Protein AF-A0A0F9TRY2-F1 (afdb_monomer_lite)

Foldseek 3Di:
DVLVVLVVQLLVLVCVVPPDDDLVNSLCCLQPPDPVSLVSSLVCCCVVVVDDDPRSVVSSVVNSVSSNPDDPVNSVVSSVPPDDPPDD

pLDDT: mean 77.37, std 13.36, range [41.94, 93.94]

Organism: NCBI:txid412755

Sequence (88 aa):
MEWIMIITAIIEAIQECQENRDRDDIEAGLNKPGPRERWAIRRILIQEKGLRGKKLWRKVDEGMNELRALDSEDIQRVMASVPMPEGQ

Structure (mmCIF, N/CA/C/O backbone):
data_AF-A0A0F9TRY2-F1
#
_entry.id   AF-A0A0F9TRY2-F1
#
loop_
_atom_site.group_PDB
_atom_site.id
_atom_site.type_symbol
_atom_site.label_atom_id
_atom_site.label_alt_id
_atom_site.label_comp_id
_atom_site.label_asym_id
_atom_site.label_entity_id
_atom_site.label_seq_id
_atom_site.pdbx_PDB_ins_code
_atom_site.Cartn_x
_atom_site.Cartn_y
_atom_site.Cartn_z
_atom_site.occupancy
_atom_site.B_iso_or_equiv
_atom_site.auth_seq_id
_atom_site.auth_comp_id
_atom_site.auth_asym_id
_atom_site.auth_atom_id
_atom_site.pdbx_PDB_model_num
ATOM 1 N N . MET A 1 1 ? -14.822 -9.344 -1.911 1.00 45.97 1 MET A N 1
ATOM 2 C CA . MET A 1 1 ? -14.847 -8.060 -2.648 1.00 45.97 1 MET A CA 1
ATOM 3 C C . MET A 1 1 ? -14.320 -6.866 -1.841 1.00 45.97 1 MET A C 1
ATOM 5 O O . MET A 1 1 ? -13.988 -5.879 -2.472 1.00 45.97 1 MET A O 1
ATOM 9 N N . GLU A 1 2 ? -14.162 -6.927 -0.507 1.00 52.34 2 GLU A N 1
ATOM 10 C CA . GLU A 1 2 ? -13.600 -5.789 0.263 1.00 52.34 2 GLU A CA 1
ATOM 11 C C . GLU A 1 2 ? -12.068 -5.635 0.190 1.00 52.34 2 GLU A C 1
ATOM 13 O O . GLU A 1 2 ? -11.582 -4.511 0.257 1.00 52.34 2 GLU A O 1
ATOM 18 N N . TRP A 1 3 ? -11.316 -6.727 -0.001 1.00 49.31 3 TRP A N 1
ATOM 19 C CA . TRP A 1 3 ? -9.843 -6.704 -0.082 1.00 49.31 3 TRP A CA 1
ATOM 20 C C . TRP A 1 3 ? -9.310 -5.815 -1.220 1.00 49.31 3 TRP A C 1
ATOM 22 O O . TRP A 1 3 ? -8.398 -5.019 -1.016 1.00 49.31 3 TRP A O 1
ATOM 32 N N . ILE A 1 4 ? -9.961 -5.854 -2.388 1.00 52.72 4 ILE A N 1
ATOM 33 C CA . ILE A 1 4 ? -9.595 -5.039 -3.559 1.00 52.72 4 ILE A CA 1
ATOM 34 C C . ILE A 1 4 ? -9.677 -3.540 -3.239 1.00 52.72 4 ILE A C 1
ATOM 36 O O . ILE A 1 4 ? -8.795 -2.794 -3.638 1.00 52.72 4 ILE A O 1
ATOM 40 N N . MET A 1 5 ? -10.679 -3.092 -2.471 1.00 53.97 5 MET A N 1
ATOM 41 C CA . MET A 1 5 ? -10.826 -1.666 -2.142 1.00 53.97 5 MET A CA 1
ATOM 42 C C . MET A 1 5 ? -9.731 -1.165 -1.196 1.00 53.97 5 MET A C 1
ATOM 44 O O . MET A 1 5 ? -9.303 -0.021 -1.309 1.00 53.97 5 MET A O 1
ATOM 48 N N . ILE A 1 6 ? -9.274 -2.013 -0.269 1.00 59.75 6 ILE A N 1
ATOM 49 C CA . ILE A 1 6 ? -8.166 -1.676 0.630 1.00 59.75 6 ILE A CA 1
ATOM 50 C C . ILE A 1 6 ? -6.871 -1.585 -0.176 1.00 59.75 6 ILE A C 1
ATOM 52 O O . ILE A 1 6 ? -6.136 -0.619 -0.019 1.00 59.75 6 ILE A O 1
ATOM 56 N N . ILE A 1 7 ? -6.626 -2.532 -1.081 1.00 63.16 7 ILE A N 1
ATOM 57 C CA . ILE A 1 7 ? -5.435 -2.547 -1.935 1.00 63.16 7 ILE A CA 1
ATOM 58 C C . ILE A 1 7 ? -5.409 -1.339 -2.873 1.00 63.16 7 ILE A C 1
ATOM 60 O O . ILE A 1 7 ? -4.391 -0.661 -2.924 1.00 63.16 7 ILE A O 1
ATOM 64 N N . THR A 1 8 ? -6.515 -1.012 -3.550 1.00 63.97 8 THR A N 1
ATOM 65 C CA . THR A 1 8 ? -6.597 0.180 -4.410 1.00 63.97 8 THR A CA 1
ATOM 66 C C . THR A 1 8 ? -6.335 1.457 -3.622 1.00 63.97 8 THR A C 1
ATOM 68 O O . THR A 1 8 ? -5.495 2.238 -4.043 1.00 63.97 8 THR A O 1
ATOM 71 N N . ALA A 1 9 ? -6.934 1.626 -2.440 1.00 63.62 9 ALA A N 1
ATOM 72 C CA . ALA A 1 9 ? -6.651 2.785 -1.595 1.00 63.62 9 ALA A CA 1
ATOM 73 C C . ALA A 1 9 ? -5.182 2.815 -1.125 1.00 63.62 9 ALA A C 1
ATOM 75 O O . ALA A 1 9 ? -4.559 3.873 -1.087 1.00 63.62 9 ALA A O 1
ATOM 76 N N . ILE A 1 10 ? -4.591 1.654 -0.800 1.00 66.00 10 ILE A N 1
ATOM 77 C CA . ILE A 1 10 ? -3.163 1.515 -0.455 1.00 66.00 10 ILE A CA 1
ATOM 78 C C . ILE A 1 10 ? -2.275 1.944 -1.615 1.00 66.00 10 ILE A C 1
ATOM 80 O O . ILE A 1 10 ? -1.330 2.699 -1.400 1.00 66.00 10 ILE A O 1
ATOM 84 N N . ILE A 1 11 ? -2.580 1.484 -2.825 1.00 66.94 11 ILE A N 1
ATOM 85 C CA . ILE A 1 11 ? -1.870 1.860 -4.045 1.00 66.94 11 ILE A CA 1
ATOM 86 C C . ILE A 1 11 ? -2.033 3.347 -4.290 1.00 66.94 11 ILE A C 1
ATOM 88 O O . ILE A 1 11 ? -1.033 3.998 -4.540 1.00 66.94 11 ILE A O 1
ATOM 92 N N . GLU A 1 12 ? -3.238 3.890 -4.156 1.00 67.06 12 GLU A N 1
ATOM 93 C CA . GLU A 1 12 ? -3.503 5.316 -4.308 1.00 67.06 12 GLU A CA 1
ATOM 94 C C . GLU A 1 12 ? -2.723 6.143 -3.292 1.00 67.06 12 GLU A C 1
ATOM 96 O O . GLU A 1 12 ? -2.210 7.176 -3.679 1.00 67.06 12 GLU A O 1
ATOM 101 N N . ALA A 1 13 ? -2.507 5.700 -2.047 1.00 65.56 13 ALA A N 1
ATOM 102 C CA . ALA A 1 13 ? -1.642 6.445 -1.122 1.00 65.56 13 ALA A CA 1
ATOM 103 C C . ALA A 1 13 ? -0.144 6.194 -1.324 1.00 65.56 13 ALA A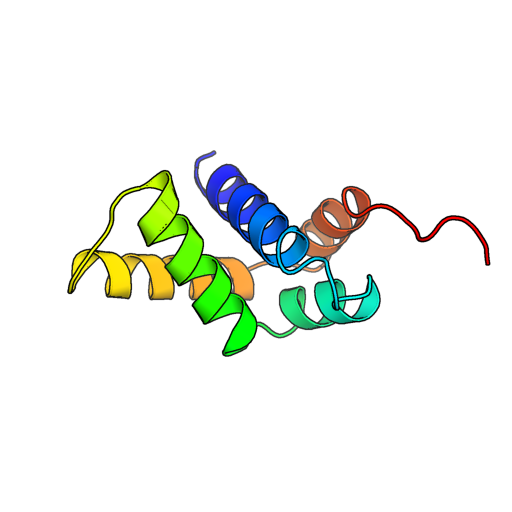 C 1
ATOM 105 O O . ALA A 1 13 ? 0.668 7.066 -1.015 1.00 65.56 13 ALA A O 1
ATOM 106 N N . ILE A 1 14 ? 0.249 5.011 -1.809 1.00 65.94 14 ILE A N 1
ATOM 107 C CA . ILE A 1 14 ? 1.627 4.747 -2.249 1.00 65.94 14 ILE A CA 1
ATOM 108 C C . ILE A 1 14 ? 1.949 5.631 -3.457 1.00 65.94 14 ILE A C 1
ATOM 110 O O . ILE A 1 14 ? 3.044 6.186 -3.522 1.00 65.94 14 ILE A O 1
ATOM 114 N N . GLN A 1 15 ? 0.984 5.781 -4.363 1.00 63.72 15 GLN A N 1
ATOM 115 C CA . GLN A 1 15 ? 0.997 6.712 -5.473 1.00 63.72 15 GLN A CA 1
ATOM 116 C C . GLN A 1 15 ? 1.002 8.134 -4.927 1.00 63.72 15 GLN A C 1
ATOM 118 O O . GLN A 1 15 ? 1.964 8.806 -5.195 1.00 63.72 15 GLN A O 1
ATOM 123 N N . GLU A 1 16 ? 0.069 8.569 -4.076 1.00 60.16 16 GLU A N 1
ATOM 124 C CA . GLU A 1 16 ? -0.031 9.931 -3.509 1.00 60.16 16 GLU A CA 1
ATOM 125 C C . GLU A 1 16 ? 1.190 10.342 -2.658 1.00 60.16 16 GLU A C 1
ATOM 127 O O . GLU A 1 16 ? 1.445 11.529 -2.452 1.00 60.16 16 GLU A O 1
ATOM 132 N N . CYS A 1 17 ? 2.057 9.404 -2.257 1.00 59.31 17 CYS A N 1
ATOM 133 C CA . CYS A 1 17 ? 3.456 9.698 -1.908 1.00 59.31 17 CYS A CA 1
ATOM 134 C C . CYS A 1 17 ? 4.300 10.174 -3.132 1.00 59.31 17 CYS A C 1
ATOM 136 O O . CYS A 1 17 ? 5.521 9.997 -3.156 1.00 59.31 17 CYS A O 1
ATOM 138 N N . GLN A 1 18 ? 3.658 10.821 -4.114 1.00 49.72 18 GLN A N 1
ATOM 139 C CA . GLN A 1 18 ? 3.986 10.873 -5.547 1.00 49.72 18 GLN A CA 1
ATOM 140 C C . GLN A 1 18 ? 5.095 11.829 -5.947 1.00 49.72 18 GLN A C 1
ATOM 142 O O . GLN A 1 18 ? 5.439 11.888 -7.121 1.00 49.72 18 GLN A O 1
ATOM 147 N N . GLU A 1 19 ? 5.689 12.567 -5.018 1.00 54.47 19 GLU A N 1
ATOM 148 C CA . GLU A 1 19 ? 6.813 13.424 -5.397 1.00 54.47 19 GLU A CA 1
ATOM 149 C C . GLU A 1 19 ? 8.132 12.643 -5.534 1.00 54.47 19 GLU A C 1
ATOM 151 O O . GLU A 1 19 ? 9.082 13.203 -6.065 1.00 54.47 19 GLU A O 1
ATOM 156 N N . ASN A 1 20 ? 8.229 11.372 -5.091 1.00 58.56 20 ASN A N 1
ATOM 157 C CA . ASN A 1 20 ? 9.527 10.669 -5.026 1.00 58.56 20 ASN A CA 1
ATOM 158 C C . ASN A 1 20 ? 9.543 9.139 -5.265 1.00 58.56 20 ASN A C 1
ATOM 160 O O . ASN A 1 20 ? 10.597 8.543 -5.049 1.00 58.56 20 ASN A O 1
ATOM 164 N N . ARG A 1 21 ? 8.444 8.466 -5.646 1.00 71.00 21 ARG A N 1
ATOM 165 C CA . ARG A 1 21 ? 8.484 7.011 -5.938 1.00 71.00 21 ARG A CA 1
ATOM 166 C C . ARG A 1 21 ? 8.291 6.747 -7.423 1.00 71.00 21 ARG A C 1
ATOM 168 O O . ARG A 1 21 ? 7.262 7.114 -7.985 1.00 71.00 21 ARG A O 1
ATOM 175 N N . ASP A 1 22 ? 9.275 6.100 -8.032 1.00 77.12 22 ASP A N 1
ATOM 176 C CA . ASP A 1 22 ? 9.159 5.569 -9.383 1.00 77.12 22 ASP A CA 1
ATOM 177 C C . ASP A 1 22 ? 8.401 4.227 -9.394 1.00 77.12 22 ASP A C 1
ATOM 179 O O . ASP A 1 22 ? 8.003 3.678 -8.361 1.00 77.12 22 ASP A O 1
ATOM 183 N N . ARG A 1 23 ? 8.139 3.725 -10.602 1.00 78.06 23 ARG A N 1
ATOM 184 C CA . ARG A 1 23 ? 7.413 2.473 -10.832 1.00 78.06 23 ARG A CA 1
ATOM 185 C C . ARG A 1 23 ? 8.102 1.282 -10.153 1.00 78.06 23 ARG A C 1
ATOM 187 O O . ARG A 1 23 ? 7.410 0.447 -9.571 1.00 78.06 23 ARG A O 1
ATOM 194 N N . ASP A 1 24 ? 9.430 1.241 -10.183 1.00 82.06 24 ASP A N 1
ATOM 195 C CA . ASP A 1 24 ? 10.234 0.155 -9.618 1.00 82.06 24 ASP A CA 1
ATOM 196 C C . ASP A 1 24 ? 10.147 0.157 -8.086 1.00 82.06 24 ASP A C 1
ATOM 198 O O . ASP A 1 24 ? 10.006 -0.892 -7.457 1.00 82.06 24 ASP A O 1
ATOM 202 N N . ASP A 1 25 ? 10.133 1.340 -7.473 1.00 80.88 25 ASP A N 1
ATOM 203 C CA . ASP A 1 25 ? 9.934 1.528 -6.039 1.00 80.88 25 ASP A CA 1
ATOM 204 C C . ASP A 1 25 ? 8.552 1.047 -5.579 1.00 80.88 25 ASP A C 1
ATOM 206 O O . ASP A 1 25 ? 8.416 0.515 -4.469 1.00 80.88 25 ASP A O 1
ATOM 210 N N . ILE A 1 26 ? 7.516 1.250 -6.399 1.00 80.06 26 ILE A N 1
ATOM 211 C CA . ILE A 1 26 ? 6.160 0.753 -6.132 1.00 80.06 26 ILE A CA 1
ATOM 212 C C . ILE A 1 26 ? 6.146 -0.772 -6.234 1.00 80.06 26 ILE A C 1
ATOM 214 O O . ILE A 1 26 ? 5.693 -1.439 -5.302 1.00 80.06 26 ILE A O 1
ATOM 218 N N . GLU A 1 27 ? 6.698 -1.332 -7.310 1.00 84.31 27 GLU A N 1
ATOM 219 C CA . GLU A 1 27 ? 6.782 -2.780 -7.506 1.00 84.31 27 GLU A CA 1
ATOM 220 C C . GLU A 1 27 ? 7.572 -3.463 -6.383 1.00 84.31 27 GLU A C 1
ATOM 222 O O . GLU A 1 27 ? 7.145 -4.492 -5.852 1.00 84.31 27 GLU A O 1
ATOM 227 N N . ALA A 1 28 ? 8.686 -2.870 -5.950 1.00 85.19 28 ALA A N 1
ATOM 228 C CA . ALA A 1 28 ? 9.472 -3.353 -4.822 1.00 85.19 28 ALA A CA 1
ATOM 229 C C . ALA A 1 28 ? 8.674 -3.324 -3.509 1.00 85.19 28 ALA A C 1
ATOM 231 O O . ALA A 1 28 ? 8.760 -4.266 -2.718 1.00 85.19 28 ALA A O 1
ATOM 232 N N . GLY A 1 29 ? 7.872 -2.277 -3.289 1.00 84.06 29 GLY A N 1
ATOM 233 C CA . GLY A 1 29 ? 6.995 -2.152 -2.124 1.00 84.06 29 GLY A CA 1
ATOM 234 C C . GLY A 1 29 ? 5.872 -3.190 -2.095 1.00 84.06 29 GLY A C 1
ATOM 235 O O . GLY A 1 29 ? 5.545 -3.705 -1.027 1.00 84.06 29 GLY A O 1
ATOM 236 N N . LEU A 1 30 ? 5.322 -3.543 -3.259 1.00 83.75 30 LEU A N 1
ATOM 237 C CA . LEU A 1 30 ? 4.311 -4.595 -3.395 1.00 83.75 30 LEU A CA 1
ATOM 238 C C . LEU A 1 30 ? 4.916 -5.992 -3.206 1.00 83.75 30 LEU A C 1
ATOM 240 O O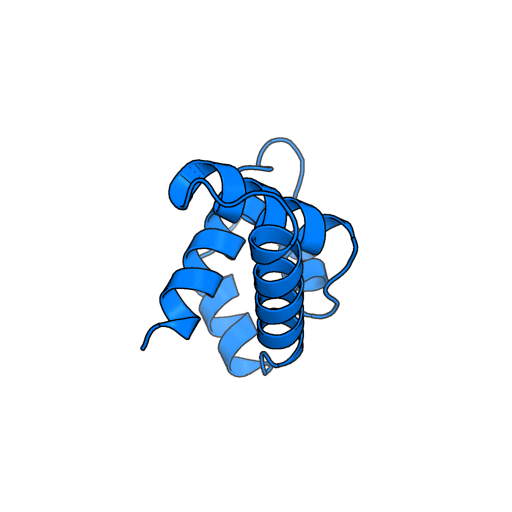 . LEU A 1 30 ? 4.361 -6.808 -2.478 1.00 83.75 30 LEU A O 1
ATOM 244 N N . ASN A 1 31 ? 6.087 -6.251 -3.794 1.00 85.38 31 ASN A N 1
ATOM 245 C CA . ASN A 1 31 ? 6.781 -7.535 -3.666 1.00 85.38 31 ASN A CA 1
ATOM 246 C C . ASN A 1 31 ? 7.356 -7.767 -2.260 1.00 85.38 31 ASN A C 1
ATOM 248 O O . ASN A 1 31 ? 7.446 -8.905 -1.795 1.00 85.38 31 ASN A O 1
ATOM 252 N N . LYS A 1 32 ? 7.805 -6.705 -1.579 1.00 87.44 32 LYS A N 1
ATOM 253 C CA . LYS A 1 32 ? 8.398 -6.774 -0.234 1.00 87.44 32 LYS A CA 1
ATOM 254 C C . LYS A 1 32 ? 7.883 -5.635 0.655 1.00 87.44 32 LYS A C 1
ATOM 256 O O . LYS A 1 32 ? 8.612 -4.675 0.911 1.00 87.44 32 LYS A O 1
ATOM 261 N N . PRO A 1 33 ? 6.664 -5.774 1.206 1.00 86.62 33 PRO A N 1
ATOM 262 C CA . PRO A 1 33 ? 6.033 -4.739 2.018 1.00 86.62 33 PRO A CA 1
ATOM 263 C C . PRO A 1 33 ? 6.819 -4.404 3.283 1.00 86.62 33 PRO A C 1
ATOM 265 O O . PRO A 1 33 ? 7.078 -5.275 4.127 1.00 86.62 33 PRO A O 1
ATOM 268 N N . GLY A 1 34 ? 7.139 -3.123 3.460 1.00 87.69 34 GLY A N 1
ATOM 269 C CA . GLY A 1 34 ? 7.988 -2.635 4.535 1.00 87.69 34 GLY A CA 1
ATOM 270 C C . GLY A 1 34 ? 7.352 -1.547 5.408 1.00 87.69 34 GLY A C 1
ATOM 271 O O . GLY A 1 34 ? 6.133 -1.355 5.446 1.00 87.69 34 GLY A O 1
ATOM 272 N N . PRO A 1 35 ? 8.188 -0.816 6.170 1.00 87.62 35 PRO A N 1
ATOM 273 C CA . PRO A 1 35 ? 7.741 0.293 7.010 1.00 87.62 35 PRO A CA 1
ATOM 274 C C . PRO A 1 35 ? 7.054 1.426 6.234 1.00 87.62 35 PRO A C 1
ATOM 276 O O . PRO A 1 35 ? 6.172 2.079 6.792 1.00 87.62 35 PRO A O 1
ATOM 279 N N . ARG A 1 36 ? 7.437 1.652 4.968 1.00 83.62 36 ARG A N 1
ATOM 280 C CA . ARG A 1 36 ? 6.839 2.682 4.102 1.00 83.62 36 ARG A CA 1
ATOM 281 C C . ARG A 1 36 ? 5.380 2.350 3.792 1.00 83.62 36 ARG A C 1
ATOM 283 O O . ARG A 1 36 ? 4.500 3.170 4.032 1.00 83.62 36 ARG A O 1
ATOM 290 N N . GLU A 1 37 ? 5.117 1.121 3.371 1.00 85.44 37 GLU A N 1
ATOM 291 C CA . GLU A 1 37 ? 3.782 0.605 3.059 1.00 85.44 37 GLU A CA 1
ATOM 292 C C . GLU A 1 37 ? 2.906 0.596 4.316 1.00 85.44 37 GLU A C 1
ATOM 294 O O . GLU A 1 37 ? 1.759 1.042 4.292 1.00 85.44 37 GLU A O 1
ATOM 299 N N . ARG A 1 38 ? 3.479 0.211 5.465 1.00 88.56 38 ARG A N 1
ATOM 300 C CA . ARG A 1 38 ? 2.783 0.278 6.758 1.00 88.56 38 ARG A CA 1
ATOM 301 C C . ARG A 1 38 ? 2.335 1.695 7.102 1.00 88.56 38 ARG A C 1
ATOM 303 O O . ARG A 1 38 ? 1.249 1.885 7.655 1.00 88.56 38 ARG A O 1
ATOM 310 N N . TRP A 1 39 ? 3.178 2.686 6.822 1.00 87.62 39 TRP A N 1
ATOM 311 C CA . TRP A 1 39 ? 2.850 4.086 7.062 1.00 87.62 39 TRP A CA 1
ATOM 312 C C . TRP A 1 39 ? 1.769 4.584 6.098 1.00 87.62 39 TRP A C 1
ATOM 314 O O . TRP A 1 39 ? 0.825 5.227 6.558 1.00 87.62 39 TRP A O 1
ATOM 324 N N . ALA A 1 40 ? 1.842 4.214 4.816 1.00 83.12 40 ALA A N 1
ATOM 325 C CA . ALA A 1 40 ? 0.815 4.523 3.819 1.00 83.12 40 ALA A CA 1
ATOM 326 C C . ALA A 1 40 ? -0.560 3.958 4.225 1.00 83.12 40 ALA A C 1
ATOM 328 O O . ALA A 1 40 ? -1.523 4.715 4.358 1.00 83.12 40 ALA A O 1
ATOM 329 N N . ILE A 1 41 ? -0.624 2.666 4.576 1.00 85.62 41 ILE A N 1
ATOM 330 C CA . ILE A 1 41 ? -1.835 2.009 5.100 1.00 85.62 41 ILE A CA 1
ATOM 331 C C . ILE A 1 41 ? -2.380 2.767 6.313 1.00 85.62 41 ILE A C 1
ATOM 333 O O . ILE A 1 41 ? -3.569 3.078 6.401 1.00 85.62 41 ILE A O 1
ATOM 337 N N . ARG A 1 42 ? -1.508 3.096 7.273 1.00 88.31 42 ARG A N 1
ATOM 338 C CA . ARG A 1 42 ? -1.906 3.832 8.478 1.00 88.31 42 ARG A CA 1
ATOM 339 C C . ARG A 1 42 ? -2.499 5.197 8.137 1.00 88.31 42 ARG A C 1
ATOM 341 O O . ARG A 1 42 ? -3.474 5.591 8.775 1.00 88.31 42 ARG A O 1
ATOM 348 N N . ARG A 1 43 ? -1.912 5.913 7.178 1.00 86.00 43 ARG A N 1
ATOM 349 C CA . ARG A 1 43 ? -2.351 7.247 6.762 1.00 86.00 43 ARG A CA 1
ATOM 350 C C . ARG A 1 43 ? -3.765 7.206 6.183 1.00 86.00 43 ARG A C 1
ATOM 352 O O . ARG A 1 43 ? -4.620 7.924 6.695 1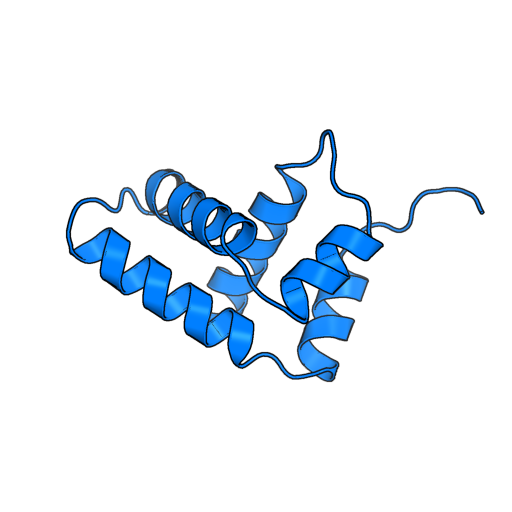.00 86.00 43 ARG A O 1
ATOM 359 N N . ILE A 1 44 ? -4.036 6.297 5.246 1.00 82.88 44 ILE A N 1
ATOM 360 C CA . ILE A 1 44 ? -5.368 6.104 4.642 1.00 82.88 44 ILE A CA 1
ATOM 361 C C . ILE A 1 44 ? -6.403 5.765 5.703 1.00 82.88 44 ILE A C 1
ATOM 363 O O . ILE A 1 44 ? -7.463 6.379 5.784 1.00 82.88 44 ILE A O 1
ATOM 367 N N . LEU A 1 45 ? -6.095 4.798 6.571 1.00 85.69 45 LEU A N 1
ATOM 368 C CA . LEU A 1 45 ? -7.026 4.370 7.612 1.00 85.69 45 LEU A CA 1
ATOM 369 C C . LEU A 1 45 ? -7.377 5.517 8.574 1.00 85.69 45 LEU A C 1
ATOM 371 O O . LEU A 1 45 ? -8.483 5.547 9.117 1.00 85.69 45 LEU A O 1
ATOM 375 N N . ILE A 1 46 ? -6.465 6.470 8.777 1.00 88.38 46 ILE A N 1
ATOM 376 C CA . ILE A 1 46 ? -6.747 7.705 9.514 1.00 88.38 46 ILE A CA 1
ATOM 377 C C . ILE A 1 46 ? -7.584 8.672 8.667 1.00 88.38 46 ILE A C 1
ATOM 379 O O . ILE A 1 46 ? -8.567 9.198 9.184 1.00 88.38 46 ILE A O 1
ATOM 383 N N . GLN A 1 47 ? -7.202 8.925 7.413 1.00 83.56 47 GLN A N 1
ATOM 384 C CA . GLN A 1 47 ? -7.810 9.948 6.555 1.00 83.56 47 GLN A CA 1
ATOM 385 C C . GLN A 1 47 ? -9.215 9.566 6.079 1.00 83.56 47 GLN A C 1
ATOM 387 O O . GLN A 1 47 ? -10.149 10.339 6.260 1.00 83.56 47 GLN A O 1
ATOM 392 N N . GLU A 1 48 ? -9.389 8.366 5.536 1.00 82.19 48 GLU A N 1
ATOM 393 C CA . GLU A 1 48 ? -10.656 7.933 4.942 1.00 82.19 48 GLU A CA 1
ATOM 394 C C . GLU A 1 48 ? -11.610 7.300 5.949 1.00 82.19 48 GLU A C 1
ATOM 396 O O . GLU A 1 48 ? -12.830 7.410 5.836 1.00 82.19 48 GLU A O 1
ATOM 401 N N . LYS A 1 49 ? -11.061 6.571 6.927 1.00 80.94 49 LYS A N 1
ATOM 402 C CA . LYS A 1 49 ? -11.858 5.772 7.871 1.00 80.94 49 LYS A CA 1
ATOM 403 C C . LYS A 1 49 ? -11.889 6.369 9.277 1.00 80.94 49 LYS A C 1
ATOM 405 O O . LYS A 1 49 ? -12.551 5.812 10.154 1.00 80.94 49 LYS A O 1
ATOM 410 N N . GLY A 1 50 ? -11.160 7.463 9.522 1.00 87.75 50 GLY A N 1
ATOM 411 C CA . GLY A 1 50 ? -11.100 8.122 10.828 1.00 87.75 50 GLY A CA 1
ATOM 412 C C . GLY A 1 50 ? -10.569 7.224 11.951 1.00 87.75 50 GLY A C 1
ATOM 413 O O . GLY A 1 50 ? -10.847 7.476 13.127 1.00 87.75 50 GLY A O 1
ATOM 414 N N . LEU A 1 51 ? -9.857 6.137 11.628 1.00 88.44 51 LEU A N 1
ATOM 415 C CA . LEU A 1 51 ? -9.475 5.130 12.613 1.00 88.44 51 LEU A CA 1
ATOM 416 C C . LEU A 1 51 ? -8.370 5.641 13.532 1.00 88.44 51 LEU A C 1
ATOM 418 O O . LEU A 1 51 ? -7.390 6.247 13.104 1.00 88.44 51 LEU A O 1
ATOM 422 N N . ARG A 1 52 ? -8.500 5.334 14.826 1.00 92.50 52 ARG A N 1
ATOM 423 C CA . ARG A 1 52 ? -7.526 5.701 15.862 1.00 92.50 52 ARG A CA 1
ATOM 424 C C . ARG A 1 52 ? -7.323 4.577 16.877 1.00 92.50 52 ARG A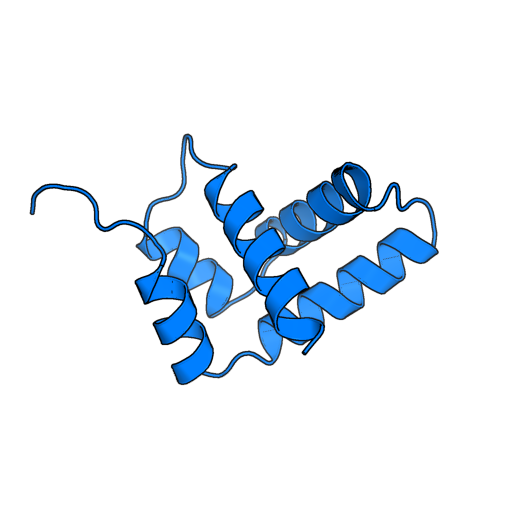 C 1
ATOM 426 O O . ARG A 1 52 ? -8.078 3.602 16.927 1.00 92.50 52 ARG A O 1
ATOM 433 N N . GLY A 1 53 ? -6.282 4.723 17.695 1.00 93.94 53 GLY A N 1
ATOM 434 C CA . GLY A 1 53 ? -5.986 3.820 18.809 1.00 93.94 53 GLY A CA 1
ATOM 435 C C . GLY A 1 53 ? -5.785 2.365 18.375 1.00 93.94 53 GLY A C 1
ATOM 436 O O . GLY A 1 53 ? -5.259 2.091 17.298 1.00 93.94 53 GLY A O 1
ATOM 437 N N . LYS A 1 54 ? -6.216 1.416 19.213 1.00 93.88 54 LYS A N 1
ATOM 438 C CA . LYS A 1 54 ? -6.040 -0.029 18.967 1.00 93.88 54 LYS A CA 1
ATOM 439 C C . LYS A 1 54 ? -6.704 -0.511 17.669 1.00 93.88 54 LYS A C 1
ATOM 441 O O . LYS A 1 54 ? -6.182 -1.408 17.017 1.00 93.88 54 LYS A O 1
ATOM 446 N N . LYS A 1 55 ? -7.829 0.099 17.275 1.00 91.19 55 LYS A N 1
ATOM 447 C CA . LYS A 1 55 ? -8.558 -0.266 16.049 1.00 91.19 55 LYS A CA 1
ATOM 448 C C . LYS A 1 55 ? -7.747 0.055 14.792 1.00 91.19 55 LYS A C 1
ATOM 450 O O . LYS A 1 55 ? -7.724 -0.758 13.876 1.00 91.19 55 LYS A O 1
ATOM 455 N N . LEU A 1 56 ? -7.055 1.198 14.785 1.00 91.25 56 LEU A N 1
ATOM 456 C CA . LEU A 1 56 ? -6.120 1.560 13.718 1.00 91.25 56 LEU A CA 1
ATOM 457 C C . LEU A 1 56 ? -4.987 0.539 13.618 1.00 91.25 56 LEU A C 1
ATOM 459 O O . LEU A 1 56 ? -4.749 0.017 12.541 1.00 91.25 56 LEU A O 1
ATOM 463 N N . TRP A 1 57 ? -4.327 0.223 14.736 1.00 92.50 57 TRP A N 1
ATOM 464 C CA . TRP A 1 57 ? -3.216 -0.735 14.747 1.00 92.50 57 TRP A CA 1
ATOM 465 C C . TRP A 1 57 ? -3.609 -2.095 14.178 1.00 92.50 57 TRP A C 1
ATOM 467 O O . TRP A 1 57 ? -2.927 -2.600 13.295 1.00 92.50 57 TRP A O 1
ATOM 477 N N . ARG A 1 58 ? -4.754 -2.636 14.609 1.00 92.56 58 ARG A N 1
ATOM 478 C CA . ARG A 1 58 ? -5.250 -3.913 14.092 1.00 92.56 58 ARG A CA 1
ATOM 479 C C . ARG A 1 58 ? -5.501 -3.861 12.583 1.00 92.56 58 ARG A C 1
ATOM 481 O O . ARG A 1 58 ? -5.085 -4.761 11.870 1.00 92.56 58 ARG A O 1
ATOM 488 N N . LYS A 1 59 ? -6.133 -2.791 12.095 1.00 88.25 59 LYS A N 1
ATOM 489 C CA . LYS A 1 59 ? -6.420 -2.619 10.664 1.00 88.25 59 LYS A CA 1
ATOM 490 C C . LYS A 1 59 ? -5.162 -2.393 9.821 1.00 88.25 59 LYS A C 1
ATOM 492 O O . LYS A 1 59 ? -5.118 -2.841 8.685 1.00 88.25 59 LYS A O 1
ATOM 497 N N . VAL A 1 60 ? -4.139 -1.748 10.381 1.00 89.50 60 VAL A N 1
ATOM 498 C CA . VAL A 1 60 ? -2.824 -1.622 9.737 1.00 89.50 60 VAL A CA 1
ATOM 499 C C . VAL A 1 60 ? -2.158 -2.987 9.593 1.00 89.50 60 VAL A C 1
ATOM 501 O O . VAL A 1 60 ? -1.614 -3.282 8.535 1.00 89.50 60 VAL A O 1
ATOM 504 N N . ASP A 1 61 ? -2.204 -3.818 10.633 1.00 91.25 61 ASP A N 1
ATOM 505 C CA . ASP A 1 61 ? -1.611 -5.156 10.588 1.00 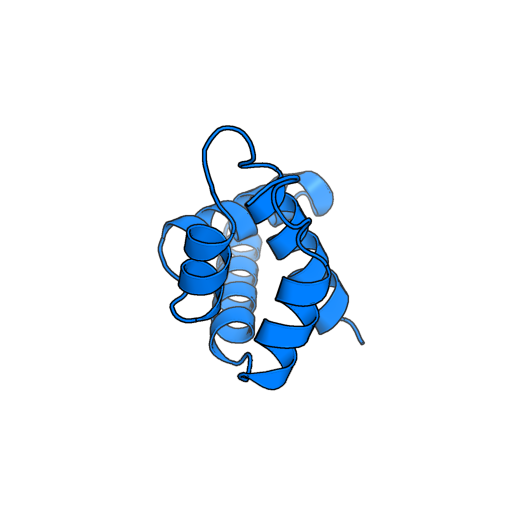91.25 61 ASP A CA 1
ATOM 506 C C . ASP A 1 61 ? -2.377 -6.088 9.638 1.00 91.25 61 ASP A C 1
ATOM 508 O O . ASP A 1 61 ? -1.751 -6.829 8.886 1.00 91.25 61 ASP A O 1
ATOM 512 N N . GLU A 1 62 ? -3.713 -6.004 9.614 1.00 89.44 62 GLU A N 1
ATOM 513 C CA . GLU A 1 62 ? -4.556 -6.676 8.614 1.00 89.44 62 GLU A CA 1
ATOM 514 C C . GLU A 1 62 ? -4.145 -6.262 7.189 1.00 89.44 62 GLU A C 1
ATOM 516 O O . GLU A 1 62 ? -3.801 -7.125 6.387 1.00 89.44 62 GLU A O 1
ATOM 521 N N . GLY A 1 63 ? -4.055 -4.956 6.905 1.00 86.06 63 GLY A N 1
ATOM 522 C CA . GLY A 1 63 ? -3.653 -4.460 5.585 1.00 86.06 63 GLY A CA 1
ATOM 523 C C . GLY A 1 63 ? -2.231 -4.865 5.181 1.00 86.06 63 GLY A C 1
ATOM 524 O O . GLY A 1 63 ? -1.989 -5.206 4.029 1.00 86.06 63 GLY A O 1
ATOM 525 N N . MET A 1 64 ? -1.281 -4.897 6.122 1.00 88.56 64 MET A N 1
ATOM 526 C CA . MET A 1 64 ? 0.079 -5.382 5.845 1.00 88.56 64 MET A CA 1
ATOM 527 C C . MET A 1 64 ? 0.116 -6.882 5.546 1.00 88.56 64 MET A C 1
ATOM 529 O O . MET A 1 64 ? 0.938 -7.320 4.744 1.00 88.56 64 MET A O 1
ATOM 533 N N . ASN A 1 65 ? -0.729 -7.676 6.203 1.00 89.06 65 ASN A N 1
ATOM 534 C CA . ASN A 1 65 ? -0.826 -9.106 5.928 1.00 89.06 65 ASN A CA 1
ATOM 535 C C . ASN A 1 65 ? -1.477 -9.367 4.569 1.00 89.06 65 ASN A C 1
ATOM 537 O O . ASN A 1 65 ? -0.993 -10.227 3.845 1.00 89.06 65 ASN A O 1
ATOM 541 N N . GLU A 1 66 ? -2.508 -8.602 4.204 1.00 85.62 66 GLU A N 1
ATOM 542 C CA . GLU A 1 66 ? -3.115 -8.650 2.868 1.00 85.62 66 GLU A CA 1
ATOM 543 C C . GLU A 1 66 ? -2.092 -8.288 1.787 1.00 85.62 66 GLU A C 1
ATOM 545 O O . GLU A 1 66 ? -1.938 -9.024 0.820 1.00 85.62 66 GLU A O 1
ATOM 550 N N . LEU A 1 67 ? -1.310 -7.226 2.001 1.00 84.44 67 LEU A N 1
ATOM 551 C CA . LEU A 1 67 ? -0.270 -6.807 1.062 1.00 84.44 67 LEU A CA 1
ATOM 552 C C . LEU A 1 67 ? 0.824 -7.875 0.877 1.00 84.44 67 LEU A C 1
ATOM 554 O O . LEU A 1 67 ? 1.344 -8.048 -0.216 1.00 84.44 67 LEU A O 1
ATOM 558 N N . ARG A 1 68 ? 1.159 -8.622 1.936 1.00 87.38 68 ARG A N 1
ATOM 559 C CA . ARG A 1 68 ? 2.112 -9.750 1.882 1.00 87.38 68 ARG A CA 1
ATOM 560 C C . ARG A 1 68 ? 1.527 -11.025 1.285 1.00 87.38 68 ARG A C 1
ATOM 562 O O . ARG A 1 68 ? 2.290 -11.928 0.960 1.00 87.38 68 ARG A O 1
ATOM 569 N N . ALA A 1 69 ? 0.204 -11.129 1.239 1.00 88.00 69 ALA A N 1
ATOM 570 C CA . ALA A 1 69 ? -0.501 -12.279 0.696 1.00 88.00 69 ALA A CA 1
ATOM 571 C C . ALA A 1 69 ? -0.766 -12.145 -0.809 1.00 88.00 69 ALA A C 1
ATOM 573 O O . ALA A 1 69 ? -1.241 -13.111 -1.401 1.00 88.00 69 ALA A O 1
ATOM 574 N N . LEU A 1 70 ? -0.467 -10.985 -1.408 1.00 84.00 70 LEU A N 1
ATOM 575 C CA . LEU A 1 70 ? -0.561 -10.794 -2.850 1.00 84.00 70 LEU A CA 1
ATOM 576 C C . LEU A 1 70 ? 0.352 -11.777 -3.574 1.00 84.00 70 LEU A C 1
ATOM 578 O O . LEU A 1 70 ? 1.532 -11.918 -3.238 1.00 84.00 70 LEU A O 1
ATOM 582 N N . ASP A 1 71 ? -0.202 -12.429 -4.585 1.00 86.75 71 ASP A N 1
ATOM 583 C CA . ASP A 1 71 ? 0.584 -13.217 -5.516 1.00 86.75 71 ASP A CA 1
ATOM 584 C C . ASP A 1 71 ? 1.129 -12.346 -6.661 1.00 86.75 71 ASP A C 1
ATOM 586 O O . ASP A 1 71 ? 0.873 -11.143 -6.770 1.00 86.75 71 ASP A O 1
ATOM 590 N N . SER A 1 72 ? 1.945 -12.953 -7.520 1.00 84.56 72 SER A N 1
ATOM 591 C CA . SER A 1 72 ? 2.546 -12.243 -8.649 1.00 84.56 72 SER A CA 1
ATOM 592 C C . SER A 1 72 ? 1.512 -11.756 -9.672 1.00 84.56 72 SER A C 1
ATOM 594 O O . SER A 1 72 ? 1.774 -10.763 -10.348 1.00 84.56 72 SER A O 1
ATOM 596 N N . GLU A 1 73 ? 0.358 -12.418 -9.795 1.00 86.31 73 GLU A N 1
ATOM 597 C CA . GLU A 1 73 ? -0.704 -12.015 -10.722 1.00 86.31 73 GLU A CA 1
ATOM 598 C C . GLU A 1 73 ? -1.410 -10.754 -10.210 1.00 86.31 73 GLU A C 1
ATOM 600 O O . GLU A 1 73 ? -1.581 -9.786 -10.956 1.00 86.31 73 GLU A O 1
ATOM 605 N N . ASP A 1 74 ? -1.725 -10.718 -8.916 1.00 84.06 74 ASP A N 1
ATOM 606 C CA . ASP A 1 74 ? -2.285 -9.553 -8.242 1.00 84.06 74 ASP A CA 1
ATOM 607 C C . ASP A 1 74 ? -1.345 -8.348 -8.341 1.00 84.06 74 ASP A C 1
ATOM 609 O O . ASP A 1 74 ? -1.776 -7.247 -8.694 1.00 84.06 74 ASP A O 1
ATOM 613 N N . ILE A 1 75 ? -0.045 -8.551 -8.092 1.00 82.81 75 ILE A N 1
ATOM 614 C CA . ILE A 1 75 ? 0.964 -7.490 -8.211 1.00 82.81 75 ILE A CA 1
ATOM 615 C C . ILE A 1 75 ? 1.013 -6.959 -9.645 1.00 82.81 75 ILE A C 1
ATOM 617 O O . ILE A 1 75 ? 0.973 -5.746 -9.841 1.00 82.81 75 ILE A O 1
ATOM 621 N N . GLN A 1 76 ? 1.043 -7.826 -10.662 1.00 83.25 76 GLN A N 1
ATOM 622 C CA . GLN A 1 76 ? 1.044 -7.384 -12.061 1.00 83.25 76 GLN A CA 1
ATOM 623 C C . GLN A 1 76 ? -0.225 -6.615 -12.428 1.00 83.25 76 GLN A C 1
ATOM 625 O O . GLN A 1 76 ? -0.154 -5.583 -13.100 1.00 83.25 76 GLN A O 1
ATOM 630 N N . ARG A 1 77 ? -1.385 -7.072 -11.953 1.00 82.06 77 ARG A N 1
ATOM 631 C CA . ARG A 1 77 ? -2.668 -6.398 -12.168 1.00 82.06 77 ARG A CA 1
ATOM 632 C C . ARG A 1 77 ? -2.683 -5.002 -11.556 1.00 82.06 77 ARG A C 1
ATOM 634 O O . ARG A 1 77 ? -3.186 -4.063 -12.169 1.00 82.06 77 ARG A O 1
ATOM 641 N N . VAL A 1 78 ? -2.104 -4.861 -10.370 1.00 78.31 78 VAL A N 1
ATOM 642 C CA . VAL A 1 78 ? -1.909 -3.574 -9.703 1.00 78.31 78 VAL A CA 1
ATOM 643 C C . VA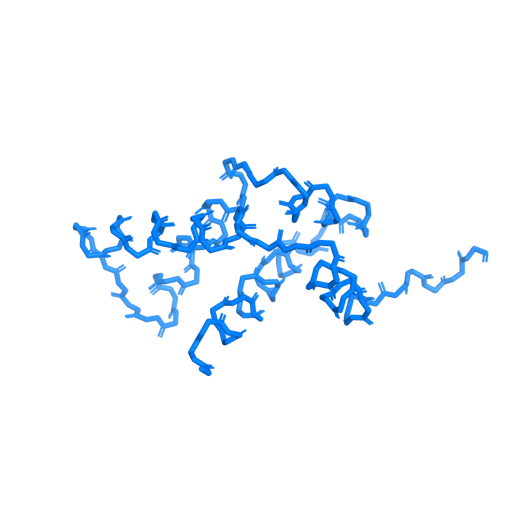L A 1 78 ? -0.936 -2.699 -10.491 1.00 78.31 78 VAL A C 1
ATOM 645 O O . VAL A 1 78 ? -1.265 -1.560 -10.819 1.00 78.31 78 VAL A O 1
ATOM 648 N N . MET A 1 79 ? 0.223 -3.230 -10.875 1.00 80.56 79 MET A N 1
ATOM 649 C CA . MET A 1 79 ? 1.238 -2.495 -11.632 1.00 80.56 79 MET A CA 1
ATOM 650 C C . MET A 1 79 ? 0.740 -2.045 -13.012 1.00 80.56 79 MET A C 1
ATOM 652 O O . MET A 1 79 ? 1.183 -1.013 -13.515 1.00 80.56 79 MET A O 1
ATOM 656 N N . ALA A 1 80 ? -0.219 -2.750 -13.614 1.00 81.44 80 ALA A N 1
ATOM 657 C CA . ALA A 1 80 ? -0.868 -2.331 -14.855 1.00 81.44 80 ALA A CA 1
ATOM 658 C C . ALA A 1 80 ? -1.670 -1.021 -14.711 1.00 81.44 80 ALA A C 1
ATOM 660 O O . ALA A 1 80 ? -1.827 -0.299 -15.692 1.00 81.44 80 ALA A O 1
ATOM 661 N N . SER A 1 81 ? -2.145 -0.692 -13.503 1.00 73.69 81 SER A N 1
ATOM 662 C CA . SER A 1 81 ? -2.813 0.589 -13.206 1.00 73.69 81 SER A CA 1
ATOM 663 C C . SER A 1 81 ? -1.856 1.725 -12.831 1.00 73.69 81 SER A C 1
ATOM 665 O O . SER A 1 81 ? -2.274 2.879 -12.761 1.00 73.69 81 SER A O 1
ATOM 667 N N . VAL A 1 82 ? -0.573 1.429 -12.603 1.00 72.69 82 VAL A N 1
ATOM 668 C CA . VAL A 1 82 ? 0.443 2.460 -12.370 1.00 72.69 82 VAL A CA 1
ATOM 669 C C . VAL A 1 82 ? 0.810 3.065 -13.730 1.00 72.69 82 VAL A C 1
ATOM 671 O O . VAL A 1 82 ? 1.172 2.305 -14.635 1.00 72.69 82 VAL A O 1
ATOM 674 N N . PRO A 1 83 ? 0.733 4.396 -13.918 1.00 67.00 83 PRO A N 1
ATOM 675 C CA . PRO A 1 83 ? 1.120 5.019 -15.177 1.00 67.00 83 PRO A CA 1
ATOM 676 C C . PRO A 1 83 ? 2.585 4.706 -15.499 1.00 67.00 83 PRO A C 1
ATOM 678 O O . PRO A 1 83 ? 3.458 4.717 -14.629 1.00 67.00 83 PRO A O 1
ATOM 681 N N . MET A 1 84 ? 2.850 4.363 -16.757 1.00 64.44 84 MET A N 1
ATOM 682 C CA . MET A 1 84 ? 4.218 4.260 -17.261 1.00 64.44 84 MET A CA 1
ATOM 683 C C . MET A 1 84 ? 4.789 5.680 -17.357 1.00 64.44 84 MET A C 1
ATOM 685 O O . MET A 1 84 ? 4.053 6.574 -17.780 1.00 64.44 84 MET A O 1
ATOM 689 N N . PRO A 1 85 ? 6.059 5.917 -16.990 1.00 58.91 85 PRO A N 1
ATOM 690 C CA . PRO A 1 85 ? 6.694 7.186 -17.315 1.00 58.91 85 PRO A CA 1
ATOM 691 C C . PRO A 1 85 ? 6.622 7.383 -18.836 1.00 58.91 85 PRO A C 1
ATOM 693 O O . PRO A 1 85 ? 7.024 6.504 -19.601 1.00 58.91 85 PRO A O 1
ATOM 696 N N . GLU A 1 86 ? 6.043 8.498 -19.282 1.00 51.38 86 GLU A N 1
ATOM 697 C CA . GLU A 1 86 ? 6.005 8.843 -20.702 1.00 51.38 86 GLU A CA 1
ATOM 698 C C . GLU A 1 86 ? 7.444 9.064 -21.190 1.00 51.38 86 GLU A C 1
ATOM 700 O O . GLU A 1 86 ? 8.071 10.070 -20.865 1.00 51.38 86 GLU A O 1
ATOM 705 N N . GLY A 1 87 ? 7.971 8.108 -21.958 1.00 57.03 87 GLY A N 1
ATOM 706 C CA . GLY A 1 87 ? 9.256 8.226 -22.649 1.00 57.03 87 GLY A CA 1
ATOM 707 C C . GLY A 1 87 ? 10.420 7.485 -21.987 1.00 57.03 87 GLY A C 1
ATOM 708 O O . GLY A 1 87 ? 11.194 8.072 -21.234 1.00 57.03 87 GLY A O 1
ATOM 709 N N . GLN A 1 88 ? 10.600 6.222 -22.380 1.00 41.94 88 GLN A N 1
ATOM 710 C CA . GLN A 1 88 ? 11.915 5.627 -22.643 1.00 41.94 88 GLN A CA 1
ATOM 711 C C . GLN A 1 88 ? 11.872 4.939 -24.004 1.00 41.94 88 GLN A C 1
ATOM 713 O O . GLN A 1 88 ? 10.833 4.305 -24.300 1.00 41.94 88 GLN A O 1
#

Radius of gyration: 12.9 Å; chains: 1; bounding box: 27×27×42 Å

Secondary structure (DSSP, 8-state):
-HHHHHHHHHHHHHHHSTTS--HHHHHHHHHS--HHHHHHHHHHHHHTT---HHHHHHHHHHHHHHHHH--HHHHHHHHHHSPPPS--